Protein AF-A0A931SHL6-F1 (afdb_monomer)

pLDDT: mean 75.77, std 9.36, range [57.31, 90.75]

Secondary structure (DSSP, 8-state):
---TT-EEEE-S-BGGGTB-TT-EEEEEEEEGGGTEEEEEEE-TTS-EEEEEEE-GGGEEE--HHHHHHHHHHTTHHHHHHHHHHHHHHTTS-TTTTT--

Structure (mmCIF, N/CA/C/O backbone):
data_AF-A0A931SHL6-F1
#
_entry.id   AF-A0A931SHL6-F1
#
loop_
_atom_site.group_PDB
_atom_site.id
_atom_site.type_symbol
_atom_site.label_atom_id
_atom_site.label_alt_id
_atom_site.label_comp_id
_atom_site.label_asym_id
_atom_site.label_entity_id
_atom_site.label_seq_id
_atom_site.pdbx_PDB_ins_code
_atom_site.Cartn_x
_atom_site.Cartn_y
_atom_site.Cartn_z
_atom_site.occupancy
_atom_site.B_iso_or_equiv
_atom_site.auth_seq_id
_atom_site.auth_comp_id
_atom_site.auth_asym_id
_atom_site.auth_atom_id
_atom_site.pdbx_PDB_model_num
ATOM 1 N N . MET A 1 1 ? -6.638 0.240 10.080 1.00 73.69 1 MET A N 1
ATOM 2 C CA . MET A 1 1 ? -7.886 0.173 9.296 1.00 73.69 1 MET A CA 1
ATOM 3 C C . MET A 1 1 ? -7.888 1.350 8.351 1.00 73.69 1 MET A C 1
ATOM 5 O O . MET A 1 1 ? -7.882 2.483 8.831 1.00 73.69 1 MET A O 1
ATOM 9 N N . PHE A 1 2 ? -7.820 1.064 7.055 1.00 83.50 2 PHE A N 1
ATOM 10 C CA . PHE A 1 2 ? -7.766 2.089 6.024 1.00 83.50 2 PHE A CA 1
ATOM 11 C C . PHE A 1 2 ? -9.111 2.800 5.851 1.00 83.50 2 PHE A C 1
ATOM 13 O O . PHE A 1 2 ? -10.167 2.239 6.169 1.00 83.50 2 PHE A O 1
ATOM 20 N N . LYS A 1 3 ? -9.076 4.027 5.338 1.00 87.12 3 LYS A N 1
ATOM 21 C CA . LYS A 1 3 ? -10.256 4.853 5.056 1.00 87.12 3 LYS A CA 1
ATOM 22 C C . LYS A 1 3 ? -10.381 5.157 3.567 1.00 87.12 3 LYS A C 1
ATOM 24 O O . LYS A 1 3 ? -9.421 5.065 2.810 1.00 87.12 3 LYS A O 1
ATOM 29 N N . GLU A 1 4 ? -11.581 5.555 3.156 1.00 88.19 4 GLU A N 1
ATOM 30 C CA . GLU A 1 4 ? -11.776 6.156 1.836 1.00 88.19 4 GLU A CA 1
ATOM 31 C C . GLU A 1 4 ? -10.902 7.412 1.701 1.00 88.19 4 GLU A C 1
ATOM 33 O O . GLU A 1 4 ? -10.737 8.177 2.657 1.00 88.19 4 GLU A O 1
ATOM 38 N N . HIS A 1 5 ? -10.357 7.603 0.504 1.00 87.81 5 HIS A N 1
ATOM 39 C CA . HIS A 1 5 ? -9.389 8.629 0.116 1.00 87.81 5 HIS A CA 1
ATOM 40 C C . HIS A 1 5 ? -8.008 8.509 0.777 1.00 87.81 5 HIS A C 1
ATOM 42 O O . HIS A 1 5 ? -7.204 9.439 0.709 1.00 87.81 5 HIS A O 1
ATOM 48 N N . GLU A 1 6 ? -7.707 7.371 1.403 1.00 88.75 6 GLU A N 1
ATOM 49 C CA . GLU A 1 6 ? -6.367 7.081 1.902 1.00 88.75 6 GLU A CA 1
ATOM 50 C C . GLU A 1 6 ? -5.475 6.540 0.777 1.00 88.75 6 GLU A C 1
ATOM 52 O O . GLU A 1 6 ? -5.916 5.766 -0.078 1.00 88.75 6 GLU A O 1
ATOM 57 N N . ARG A 1 7 ? -4.211 6.967 0.778 1.00 87.75 7 ARG 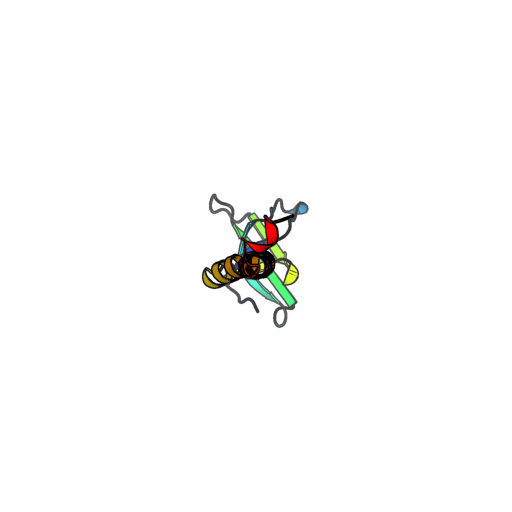A N 1
ATOM 58 C CA . ARG A 1 7 ? -3.207 6.557 -0.205 1.00 87.75 7 ARG A CA 1
ATOM 59 C C . ARG A 1 7 ? -2.521 5.273 0.253 1.00 87.75 7 ARG A C 1
ATOM 61 O O . ARG A 1 7 ? -2.084 5.171 1.400 1.00 87.75 7 ARG A O 1
ATOM 68 N N . VAL A 1 8 ? -2.416 4.311 -0.651 1.00 88.81 8 VAL A N 1
ATOM 69 C CA . VAL A 1 8 ? -1.869 2.979 -0.388 1.00 88.81 8 VAL A CA 1
ATOM 70 C C . VAL A 1 8 ? -0.881 2.568 -1.467 1.00 88.81 8 VAL A C 1
ATOM 72 O O . VAL A 1 8 ? -0.966 3.019 -2.607 1.00 88.81 8 VAL A O 1
ATOM 75 N N . VAL A 1 9 ? 0.040 1.682 -1.098 1.00 87.44 9 VAL A N 1
ATOM 76 C CA . VAL A 1 9 ? 1.002 1.074 -2.025 1.00 87.44 9 VAL A CA 1
ATOM 77 C C . VAL A 1 9 ? 0.663 -0.394 -2.221 1.00 87.44 9 VAL A C 1
ATOM 79 O O . VAL A 1 9 ? 0.338 -1.100 -1.259 1.00 87.44 9 VAL A O 1
ATOM 82 N N . LEU A 1 10 ? 0.756 -0.850 -3.467 1.00 86.06 10 LEU A N 1
ATOM 83 C CA . LEU A 1 10 ? 0.573 -2.246 -3.816 1.00 86.06 10 LEU A CA 1
ATOM 84 C C . LEU A 1 10 ? 1.803 -3.076 -3.427 1.00 86.06 10 LEU A C 1
ATOM 86 O O . LEU A 1 10 ? 2.923 -2.782 -3.842 1.00 86.06 10 LEU A O 1
ATOM 90 N N . LEU A 1 11 ? 1.598 -4.148 -2.661 1.00 84.00 11 LEU A N 1
ATOM 91 C CA . LEU A 1 11 ? 2.688 -5.033 -2.228 1.00 84.00 11 LEU A CA 1
ATOM 92 C C . LEU A 1 11 ? 3.022 -6.153 -3.220 1.00 84.00 11 LEU A C 1
ATOM 94 O O . LEU A 1 11 ? 4.129 -6.689 -3.207 1.00 84.00 11 LEU A O 1
ATOM 98 N N . SER A 1 12 ? 2.059 -6.554 -4.044 1.00 81.31 12 SER A N 1
ATOM 99 C CA . SER A 1 12 ? 2.169 -7.725 -4.912 1.00 81.31 12 SER A CA 1
ATOM 100 C C . SER A 1 12 ? 1.616 -7.419 -6.289 1.00 81.31 12 SER A C 1
ATOM 102 O O . SER A 1 12 ? 0.534 -6.849 -6.389 1.00 81.31 12 SER A O 1
ATOM 104 N N . ALA A 1 13 ? 2.322 -7.857 -7.330 1.00 83.62 13 ALA A N 1
ATOM 105 C CA . ALA A 1 13 ? 1.912 -7.630 -8.707 1.00 83.62 13 ALA A CA 1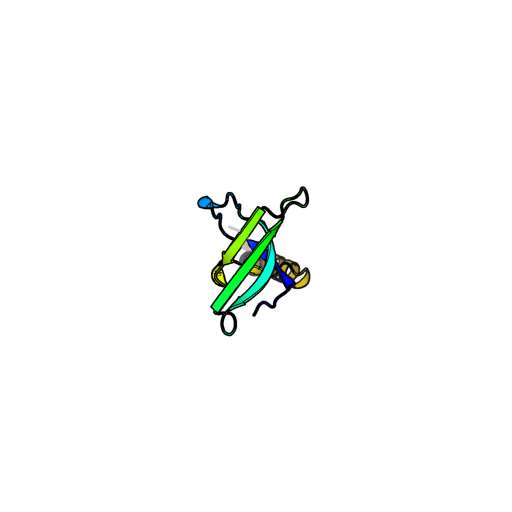
ATOM 106 C C . ALA A 1 13 ? 0.505 -8.182 -8.976 1.00 83.62 13 ALA A C 1
ATOM 108 O O . ALA A 1 13 ? 0.193 -9.312 -8.586 1.00 83.62 13 ALA A O 1
ATOM 109 N N . ILE A 1 14 ? -0.300 -7.426 -9.722 1.00 83.19 14 ILE A N 1
ATOM 110 C CA . ILE A 1 14 ? -1.518 -7.941 -10.350 1.00 83.19 14 ILE A CA 1
ATOM 111 C C . ILE A 1 14 ? -1.297 -7.902 -11.856 1.00 83.19 14 ILE A C 1
ATOM 113 O O . ILE A 1 14 ? -1.616 -6.942 -12.552 1.00 83.19 14 ILE A O 1
ATOM 117 N N . THR A 1 15 ? -0.747 -9.002 -12.370 1.00 80.94 15 THR A N 1
ATOM 118 C CA . THR A 1 15 ? -0.356 -9.134 -13.780 1.00 80.94 15 THR A CA 1
ATOM 119 C C . THR A 1 15 ? -1.532 -8.975 -14.741 1.00 80.94 15 THR A C 1
ATOM 121 O O . THR A 1 15 ? -1.349 -8.452 -15.835 1.00 80.94 15 THR A O 1
ATOM 124 N N . ALA A 1 16 ? -2.740 -9.386 -14.338 1.00 80.25 16 ALA A N 1
ATOM 125 C CA . ALA A 1 16 ? -3.951 -9.236 -15.150 1.00 80.25 16 ALA A CA 1
ATOM 126 C C . ALA A 1 16 ? -4.294 -7.766 -15.451 1.00 80.25 16 ALA A C 1
ATOM 128 O O . ALA A 1 16 ? -4.919 -7.478 -16.467 1.00 80.25 16 ALA A O 1
ATOM 129 N N . GLU A 1 17 ? -3.860 -6.860 -14.577 1.00 77.81 17 GLU A N 1
ATOM 130 C CA . GLU A 1 17 ? -4.134 -5.424 -14.628 1.00 77.81 17 GLU A CA 1
ATOM 131 C C . GLU A 1 17 ? -2.869 -4.605 -14.941 1.00 77.81 17 GLU A C 1
ATOM 133 O O . GLU A 1 17 ? -2.924 -3.385 -15.062 1.00 77.81 17 GLU A O 1
ATOM 138 N N . GLY A 1 18 ? -1.726 -5.280 -15.129 1.00 80.88 18 GLY A N 1
ATOM 139 C CA . GLY A 1 18 ? -0.439 -4.643 -15.409 1.00 80.88 18 GLY A CA 1
ATOM 140 C C . GLY A 1 18 ? 0.131 -3.845 -14.234 1.00 80.88 18 GLY A C 1
ATOM 141 O O . GLY A 1 18 ? 0.948 -2.960 -14.471 1.00 80.88 18 GLY A O 1
ATOM 142 N N . LEU A 1 19 ? -0.308 -4.135 -13.004 1.00 84.19 19 LEU A N 1
ATOM 143 C CA . LEU A 1 19 ? 0.155 -3.460 -11.792 1.00 84.19 19 LEU A CA 1
ATOM 144 C C . LEU A 1 19 ? 1.376 -4.160 -11.196 1.00 84.19 19 LEU A C 1
ATOM 146 O O . LEU A 1 19 ? 1.417 -5.395 -11.089 1.00 84.19 19 LEU A O 1
ATOM 150 N N . GLU A 1 20 ? 2.337 -3.363 -10.748 1.00 84.69 20 GLU A N 1
ATOM 151 C CA . GLU A 1 20 ? 3.604 -3.804 -10.174 1.00 84.69 20 GLU A CA 1
ATOM 152 C C . GLU A 1 20 ? 3.700 -3.454 -8.676 1.00 84.69 20 GLU A C 1
ATOM 154 O O . GLU A 1 20 ? 3.071 -2.504 -8.200 1.00 84.69 20 GLU A O 1
ATOM 159 N N . PRO A 1 21 ? 4.482 -4.210 -7.880 1.00 85.38 21 PRO A N 1
ATOM 160 C CA . PRO A 1 21 ? 4.764 -3.837 -6.500 1.00 85.38 21 PRO A CA 1
ATOM 161 C C . PRO A 1 21 ? 5.395 -2.443 -6.439 1.00 85.38 21 PRO A C 1
ATOM 163 O O . PRO A 1 21 ? 6.375 -2.174 -7.131 1.00 85.38 21 PRO A O 1
ATOM 166 N N . GLY A 1 22 ? 4.867 -1.582 -5.575 1.00 83.88 22 GLY A N 1
ATOM 167 C CA . GLY A 1 22 ? 5.278 -0.181 -5.487 1.00 83.88 22 GLY A CA 1
ATOM 168 C C . GLY A 1 22 ? 4.343 0.796 -6.199 1.00 83.88 22 GLY A C 1
ATOM 169 O O . GLY A 1 22 ? 4.475 1.998 -5.970 1.00 83.88 22 GLY A O 1
ATOM 170 N N . ASP A 1 23 ? 3.375 0.316 -6.988 1.00 84.81 23 ASP A N 1
ATOM 171 C CA . ASP A 1 23 ? 2.345 1.182 -7.563 1.00 84.81 23 ASP A CA 1
ATOM 172 C C . ASP A 1 23 ? 1.500 1.834 -6.462 1.00 84.81 23 ASP A C 1
ATOM 174 O O . ASP A 1 23 ? 1.065 1.190 -5.501 1.00 84.81 23 ASP A O 1
ATOM 178 N N . VAL A 1 24 ? 1.272 3.139 -6.615 1.00 86.88 24 VAL A N 1
ATOM 179 C CA . VAL A 1 24 ? 0.547 3.969 -5.650 1.00 86.88 24 VAL A CA 1
ATOM 180 C C . VAL A 1 24 ? -0.899 4.127 -6.104 1.00 86.88 24 VAL A C 1
ATOM 182 O O . VAL A 1 24 ? -1.177 4.488 -7.250 1.00 86.88 24 VAL A O 1
ATOM 185 N N . GLY A 1 25 ? -1.830 3.889 -5.187 1.00 88.00 25 GLY A N 1
ATOM 186 C CA . GLY A 1 25 ? -3.260 4.030 -5.423 1.00 88.00 25 GLY A CA 1
ATOM 187 C C . GLY A 1 25 ? -3.973 4.779 -4.304 1.00 88.00 25 GLY A C 1
ATOM 188 O O . GLY A 1 25 ? -3.428 4.999 -3.221 1.00 88.00 25 GLY A O 1
ATOM 189 N N . THR A 1 26 ? -5.211 5.178 -4.572 1.00 90.75 26 THR A N 1
ATOM 190 C CA . THR A 1 26 ? -6.112 5.805 -3.597 1.00 90.75 26 THR A CA 1
ATOM 191 C C . THR A 1 26 ? -7.306 4.896 -3.359 1.00 90.75 26 THR A C 1
ATOM 193 O O . THR A 1 26 ? -7.924 4.418 -4.307 1.00 90.75 26 THR A O 1
ATOM 196 N N . ILE A 1 27 ? -7.654 4.647 -2.098 1.00 89.75 27 ILE A N 1
ATOM 197 C CA . ILE A 1 27 ? -8.860 3.885 -1.762 1.00 89.75 27 ILE A CA 1
ATOM 198 C C . ILE A 1 27 ? -10.079 4.731 -2.118 1.00 89.75 27 ILE A C 1
ATOM 200 O O . ILE A 1 27 ? -10.308 5.771 -1.509 1.00 89.75 27 ILE A O 1
ATOM 204 N N . VAL A 1 28 ? -10.887 4.273 -3.065 1.00 90.12 28 VAL A N 1
ATOM 205 C CA . VAL A 1 28 ? -12.132 4.945 -3.463 1.00 90.12 28 VAL A CA 1
ATOM 206 C C . VAL A 1 28 ? -13.345 4.394 -2.723 1.00 90.12 28 VAL A C 1
ATOM 208 O O . VAL A 1 28 ? -14.330 5.108 -2.558 1.00 90.12 28 VAL A O 1
ATOM 211 N N . HIS A 1 29 ? -13.277 3.151 -2.233 1.00 87.94 29 HIS A N 1
ATOM 212 C CA . HIS A 1 29 ? -14.365 2.564 -1.456 1.00 87.94 29 HIS A CA 1
ATOM 213 C C . HIS A 1 29 ? -13.894 1.521 -0.436 1.00 87.94 29 HIS A C 1
ATOM 215 O O . HIS A 1 29 ? -12.989 0.728 -0.707 1.00 87.94 29 HIS A O 1
ATOM 221 N N . VAL A 1 30 ? -14.544 1.480 0.733 1.00 88.38 30 VAL A N 1
ATOM 222 C CA . VAL A 1 30 ? -14.297 0.477 1.785 1.00 88.38 30 VAL A CA 1
ATOM 223 C C . VAL A 1 30 ? -15.530 -0.412 1.971 1.00 88.38 30 VAL A C 1
ATOM 225 O O . VAL A 1 30 ? -16.570 0.020 2.467 1.00 88.38 30 VAL A O 1
ATOM 228 N N . TYR A 1 31 ? -15.405 -1.703 1.666 1.00 83.38 31 TYR A N 1
ATOM 229 C CA . TYR A 1 31 ? -16.475 -2.680 1.867 1.00 83.38 31 TYR A CA 1
ATOM 230 C C . TYR A 1 31 ? -16.507 -3.206 3.310 1.00 83.38 31 TYR A C 1
ATOM 232 O O . TYR A 1 31 ? -15.488 -3.634 3.851 1.00 83.38 31 TYR A O 1
ATOM 240 N N . ARG A 1 32 ? -17.716 -3.268 3.896 1.00 78.56 32 ARG A N 1
ATOM 241 C CA . ARG A 1 32 ? -18.070 -3.982 5.149 1.00 78.56 32 ARG A CA 1
ATOM 242 C C . ARG A 1 32 ? -16.980 -3.951 6.235 1.00 78.56 32 ARG A C 1
ATOM 244 O O . ARG A 1 32 ? -16.283 -4.943 6.440 1.00 78.56 32 ARG A O 1
ATOM 251 N N . ASN A 1 33 ? -16.883 -2.844 6.971 1.00 76.25 33 ASN A N 1
ATOM 252 C CA . ASN A 1 33 ? -15.936 -2.661 8.084 1.00 76.25 33 ASN A CA 1
ATOM 253 C C . ASN A 1 33 ? -14.462 -2.986 7.731 1.00 76.25 33 ASN A C 1
ATOM 255 O O . ASN A 1 33 ? -13.721 -3.424 8.604 1.00 76.25 33 ASN A O 1
ATOM 259 N N . GLY A 1 34 ? -14.033 -2.801 6.476 1.00 77.38 34 GLY A N 1
ATOM 260 C CA . GLY A 1 34 ? -12.637 -3.007 6.060 1.00 77.38 34 GLY A CA 1
ATOM 261 C C . GLY A 1 34 ? -12.300 -4.407 5.532 1.00 77.38 34 GLY A C 1
ATOM 262 O O . GLY A 1 34 ? -11.129 -4.746 5.413 1.00 77.38 34 GLY A O 1
ATOM 263 N N . GLN A 1 35 ? -13.299 -5.230 5.195 1.00 78.56 35 GLN A N 1
ATOM 264 C CA . GLN A 1 35 ? -13.073 -6.575 4.641 1.00 78.56 35 GLN A CA 1
ATOM 265 C C . GLN A 1 35 ? -12.495 -6.564 3.221 1.00 78.56 35 GLN A C 1
ATOM 267 O O . GLN A 1 35 ? -11.838 -7.522 2.817 1.00 78.56 35 GLN A O 1
ATOM 272 N N . ALA A 1 36 ? -12.769 -5.514 2.449 1.00 81.88 36 ALA A N 1
ATOM 273 C CA . ALA A 1 36 ? -12.176 -5.306 1.137 1.00 81.88 36 ALA A CA 1
ATOM 274 C C . ALA A 1 36 ? -12.145 -3.815 0.804 1.00 81.88 36 ALA A C 1
ATOM 276 O O . ALA A 1 36 ? -12.976 -3.046 1.288 1.00 81.88 36 ALA A O 1
ATOM 277 N N . TYR A 1 37 ? -11.226 -3.442 -0.071 1.00 86.31 37 TYR A N 1
ATOM 278 C CA . TYR A 1 37 ? -10.989 -2.071 -0.496 1.00 86.31 37 TYR A CA 1
ATOM 279 C C . TYR A 1 37 ? -11.061 -2.017 -2.012 1.00 86.31 37 TYR A C 1
ATOM 281 O O . TYR A 1 37 ? -10.574 -2.924 -2.679 1.00 86.31 37 TYR A O 1
ATOM 289 N N . GLU A 1 38 ? -11.679 -0.983 -2.553 1.00 86.50 38 GLU A N 1
ATOM 290 C CA . GLU A 1 38 ? -11.581 -0.653 -3.969 1.00 86.50 38 GLU A CA 1
ATOM 291 C C . GLU A 1 38 ? -10.556 0.460 -4.098 1.00 86.50 38 GLU A C 1
ATOM 293 O O . GLU A 1 38 ? -10.670 1.490 -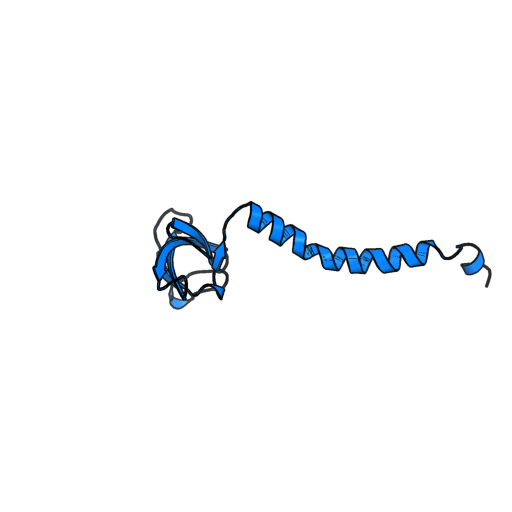3.429 1.00 86.50 38 GLU A O 1
ATOM 298 N N . VAL A 1 39 ? -9.515 0.208 -4.882 1.00 88.38 39 VAL A N 1
ATOM 299 C CA . VAL A 1 39 ? -8.356 1.086 -5.005 1.00 88.38 39 VAL A CA 1
ATOM 300 C C . VAL A 1 39 ? -8.242 1.533 -6.450 1.00 88.38 39 VAL A C 1
ATOM 302 O O . VAL A 1 39 ? -8.212 0.709 -7.362 1.00 88.38 39 VAL A O 1
ATOM 305 N N . GLU A 1 40 ? -8.179 2.843 -6.642 1.00 88.25 40 GLU A N 1
ATOM 306 C CA . GLU A 1 40 ? -7.853 3.464 -7.916 1.00 88.25 40 GLU A CA 1
ATOM 307 C C . GLU A 1 40 ? -6.342 3.651 -8.009 1.00 88.25 40 GLU A C 1
ATOM 309 O O . GLU A 1 40 ? -5.753 4.408 -7.233 1.00 88.25 40 GLU A O 1
ATOM 314 N N . PHE A 1 41 ? -5.713 2.963 -8.959 1.00 85.25 41 PHE A N 1
ATOM 315 C CA . PHE A 1 41 ? -4.294 3.134 -9.254 1.00 85.25 41 PHE A CA 1
ATOM 316 C C . PHE A 1 41 ? -4.107 4.158 -10.369 1.00 85.25 41 PHE A C 1
ATOM 318 O O . PHE A 1 41 ? -4.732 4.073 -11.430 1.00 85.25 41 PHE A O 1
ATOM 325 N N . VAL A 1 42 ? -3.214 5.116 -10.137 1.00 77.81 42 VAL A N 1
ATOM 326 C CA . VAL A 1 42 ? -2.848 6.172 -11.090 1.00 77.81 42 VAL A CA 1
ATOM 327 C C . VAL A 1 42 ? -1.413 5.948 -11.532 1.00 77.81 42 VAL A C 1
ATOM 329 O O . VAL A 1 42 ? -0.541 5.672 -10.711 1.00 77.81 42 VAL A O 1
ATOM 332 N N . SER A 1 43 ? -1.150 6.063 -12.831 1.00 69.50 43 SER A N 1
ATOM 333 C CA . SER A 1 43 ? 0.222 5.974 -13.320 1.00 69.50 43 SER A CA 1
ATOM 334 C C . SER A 1 43 ? 1.010 7.255 -13.067 1.00 69.50 43 SER A C 1
ATOM 336 O O . SER A 1 43 ? 0.451 8.312 -12.780 1.00 69.50 43 SER A O 1
ATOM 338 N N . LEU A 1 44 ? 2.328 7.169 -13.253 1.00 66.62 44 LEU A N 1
ATOM 339 C CA . LEU A 1 44 ? 3.255 8.304 -13.162 1.00 66.62 44 LEU A CA 1
ATOM 340 C C . LEU A 1 44 ? 2.917 9.455 -14.131 1.00 66.62 44 LEU A C 1
ATOM 342 O O . LEU A 1 44 ? 3.329 10.587 -13.895 1.00 66.62 44 LEU A O 1
ATOM 346 N N . ASP A 1 45 ? 2.172 9.176 -15.205 1.00 68.38 45 ASP A N 1
ATOM 347 C CA . ASP A 1 45 ? 1.674 10.162 -16.174 1.00 68.38 45 ASP A CA 1
ATOM 348 C C . ASP A 1 45 ? 0.342 10.827 -15.762 1.00 68.38 45 ASP A C 1
ATOM 350 O O . ASP A 1 45 ? -0.149 11.710 -16.464 1.00 68.38 45 ASP A O 1
ATOM 354 N N . GLY A 1 46 ? -0.228 10.445 -14.614 1.00 61.28 46 GLY A N 1
ATOM 355 C CA . GLY A 1 46 ? -1.479 10.986 -14.083 1.00 61.28 46 GLY A CA 1
ATOM 356 C C . GLY A 1 46 ? -2.747 10.333 -14.639 1.00 61.28 46 GLY A C 1
ATOM 357 O O . GLY A 1 46 ? -3.843 10.769 -14.287 1.00 61.28 46 GLY A O 1
ATOM 358 N N . HIS A 1 47 ? -2.639 9.299 -15.479 1.00 65.38 47 HIS A N 1
ATOM 359 C CA . HIS A 1 47 ? -3.804 8.557 -15.955 1.00 65.38 47 HIS A CA 1
ATOM 360 C C . HIS A 1 47 ? -4.209 7.451 -14.977 1.00 65.38 47 HIS A C 1
ATOM 362 O O . HIS A 1 47 ? -3.380 6.638 -14.559 1.00 65.38 47 HIS A O 1
ATOM 368 N N . THR A 1 48 ? -5.504 7.384 -14.654 1.00 65.94 48 THR A N 1
ATOM 369 C CA . THR A 1 48 ? -6.098 6.245 -13.948 1.00 65.94 48 THR A CA 1
ATOM 370 C C . THR A 1 48 ? -5.897 4.988 -14.781 1.00 65.94 48 THR A C 1
ATOM 372 O O . THR A 1 48 ? -6.337 4.919 -15.931 1.00 65.94 48 THR A O 1
ATOM 375 N N . ARG A 1 49 ? -5.213 3.998 -14.209 1.00 67.94 49 ARG A N 1
ATOM 376 C CA . ARG A 1 49 ? -4.932 2.732 -14.880 1.00 67.94 49 ARG A CA 1
ATOM 377 C C . ARG A 1 49 ? -6.056 1.748 -14.637 1.00 67.94 49 ARG A C 1
ATOM 379 O O . ARG A 1 49 ? -6.658 1.297 -15.607 1.00 67.94 49 ARG A O 1
ATOM 386 N N . VAL A 1 50 ? -6.358 1.443 -13.373 1.00 75.06 50 VAL A N 1
ATOM 387 C CA . VAL A 1 50 ? -7.368 0.434 -13.033 1.00 75.06 50 VAL A CA 1
ATOM 388 C C . VAL A 1 50 ? -8.024 0.702 -11.674 1.00 75.06 50 VAL A C 1
ATOM 390 O O . VAL A 1 50 ? -7.410 1.277 -10.773 1.00 75.06 50 VAL A O 1
ATOM 393 N N . LEU A 1 51 ? -9.287 0.281 -11.551 1.00 72.06 51 LEU A N 1
ATOM 394 C CA . LEU A 1 51 ? -10.008 0.138 -10.289 1.00 72.06 51 LEU A CA 1
ATOM 395 C C . LEU A 1 51 ? -9.949 -1.329 -9.865 1.00 72.06 51 LEU A C 1
ATOM 397 O O . LEU A 1 51 ? -10.571 -2.171 -10.515 1.00 72.06 51 LEU A O 1
ATOM 401 N N . GLN A 1 52 ? -9.238 -1.627 -8.776 1.00 78.50 52 GLN A N 1
ATOM 402 C CA . GLN A 1 52 ? -9.080 -3.000 -8.312 1.00 78.50 52 GLN A CA 1
ATOM 403 C C . GLN A 1 52 ? -9.591 -3.216 -6.894 1.00 78.50 52 GLN A C 1
ATOM 405 O O . GLN A 1 52 ? -9.333 -2.440 -5.972 1.00 78.50 52 GLN A O 1
ATOM 410 N N . ARG A 1 53 ? -10.278 -4.346 -6.700 1.00 78.75 53 ARG A N 1
ATOM 411 C CA . ARG A 1 53 ? -10.656 -4.827 -5.375 1.00 78.75 53 ARG A CA 1
ATOM 412 C C . ARG A 1 53 ? -9.482 -5.545 -4.704 1.00 78.75 53 ARG A C 1
ATOM 414 O O . ARG A 1 53 ? -9.110 -6.644 -5.109 1.00 78.75 53 ARG A O 1
ATOM 421 N N . CYS A 1 54 ? -8.971 -4.961 -3.629 1.00 73.19 54 CYS A N 1
ATOM 422 C CA . CYS A 1 54 ? -7.853 -5.467 -2.841 1.00 73.19 54 CYS A CA 1
ATOM 423 C C . CYS A 1 54 ? -8.293 -5.886 -1.428 1.00 73.19 54 CYS A C 1
ATOM 425 O O . CYS A 1 54 ? -9.219 -5.324 -0.836 1.00 73.19 54 CYS A O 1
ATOM 427 N N . LEU A 1 55 ? -7.613 -6.890 -0.873 1.00 77.12 55 LEU A N 1
ATOM 428 C CA . LEU A 1 55 ? -7.714 -7.268 0.541 1.00 77.12 55 LEU A CA 1
ATOM 429 C C . LEU A 1 55 ? -6.675 -6.487 1.358 1.00 77.12 55 LEU A C 1
ATOM 431 O O . LEU A 1 55 ? -5.637 -6.105 0.821 1.00 77.12 55 LEU A O 1
ATOM 435 N N . GLU A 1 56 ? -6.912 -6.312 2.663 1.00 67.31 56 GLU A N 1
ATOM 436 C CA . GLU A 1 56 ? -6.005 -5.563 3.558 1.00 67.31 56 GLU A CA 1
ATOM 437 C C . GLU A 1 56 ? -4.558 -6.080 3.513 1.00 67.31 56 GLU A C 1
ATOM 439 O O . GLU A 1 56 ? -3.619 -5.297 3.527 1.00 67.31 56 GLU A O 1
ATOM 444 N N . ALA A 1 57 ? -4.372 -7.397 3.379 1.00 67.62 57 ALA A N 1
ATOM 445 C CA . ALA A 1 57 ? -3.052 -8.028 3.353 1.00 67.62 57 ALA A CA 1
ATOM 446 C C . ALA A 1 57 ? -2.176 -7.634 2.144 1.00 67.62 57 ALA A C 1
ATOM 448 O O . ALA A 1 57 ? -0.975 -7.888 2.168 1.00 67.62 57 ALA A O 1
ATOM 449 N N . GLY A 1 58 ? -2.759 -7.053 1.089 1.00 68.44 58 GLY A N 1
ATOM 450 C CA . GLY A 1 58 ? -2.040 -6.629 -0.118 1.00 68.44 58 GLY A CA 1
ATOM 451 C C . GLY A 1 58 ? -1.701 -5.137 -0.171 1.00 68.44 58 GLY A C 1
ATOM 452 O O . GLY A 1 58 ? -1.094 -4.704 -1.150 1.00 68.44 58 GLY A O 1
ATOM 453 N N . LEU A 1 59 ? -2.100 -4.358 0.841 1.00 68.00 59 LEU A N 1
ATOM 454 C CA . LEU A 1 59 ? -1.966 -2.901 0.870 1.00 68.00 59 LEU A CA 1
ATOM 455 C C . LEU A 1 59 ? -1.168 -2.453 2.095 1.00 68.00 59 LEU A C 1
ATOM 457 O O . LEU A 1 59 ? -1.374 -2.954 3.200 1.00 68.00 59 LEU A O 1
ATOM 461 N N . THR A 1 60 ? -0.314 -1.448 1.923 1.00 75.69 60 THR A N 1
ATOM 462 C CA . THR A 1 60 ? 0.308 -0.726 3.047 1.00 75.69 60 THR A CA 1
ATOM 463 C C . THR A 1 60 ? -0.053 0.753 3.022 1.00 75.69 60 THR A C 1
ATOM 465 O O . THR A 1 60 ? -0.121 1.319 1.927 1.00 75.69 60 THR A O 1
ATOM 468 N N . PRO A 1 61 ? -0.243 1.400 4.193 1.00 75.06 61 PRO A N 1
ATOM 469 C CA . PRO A 1 61 ? -0.469 2.842 4.253 1.00 75.06 61 PRO A CA 1
ATOM 470 C C . PRO A 1 61 ? 0.748 3.595 3.721 1.00 75.06 61 PRO A C 1
ATOM 472 O O . PRO A 1 61 ? 1.866 3.360 4.181 1.00 75.06 61 PRO A O 1
ATOM 475 N N . ASP A 1 62 ? 0.530 4.523 2.791 1.00 75.44 62 ASP A N 1
ATOM 476 C CA . ASP A 1 62 ? 1.581 5.378 2.228 1.00 75.44 62 ASP A CA 1
ATOM 477 C C . ASP A 1 62 ? 1.725 6.679 3.048 1.00 75.44 62 ASP A C 1
ATOM 479 O O . ASP A 1 62 ? 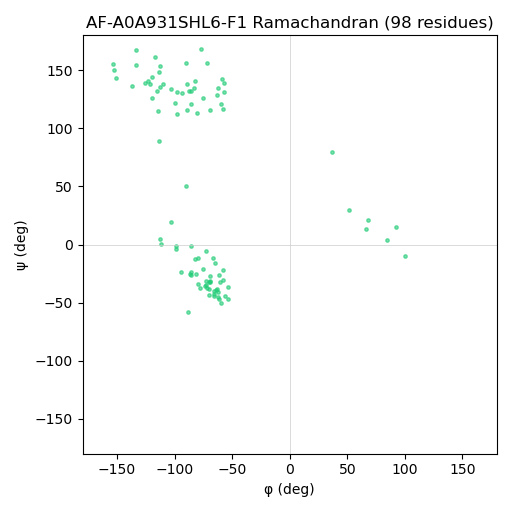1.644 7.798 2.531 1.00 75.44 62 ASP A O 1
ATOM 483 N N . ASP A 1 63 ? 1.849 6.534 4.372 1.00 76.38 63 ASP A N 1
ATOM 484 C CA . ASP A 1 63 ? 2.008 7.642 5.320 1.00 76.38 63 ASP A CA 1
ATOM 485 C C . ASP A 1 63 ? 3.475 7.764 5.787 1.00 76.38 63 ASP A C 1
ATOM 487 O O . ASP A 1 63 ? 4.090 6.755 6.159 1.00 76.38 63 ASP A O 1
ATOM 491 N N . PRO A 1 64 ? 4.059 8.980 5.820 1.00 70.69 64 PRO A N 1
ATOM 492 C CA . PRO A 1 64 ? 5.467 9.191 6.163 1.00 70.69 64 PRO A CA 1
ATOM 493 C C . PRO A 1 64 ? 5.873 8.664 7.546 1.00 70.69 64 PRO A C 1
ATOM 495 O O . PRO A 1 64 ? 7.015 8.231 7.709 1.00 70.69 64 PRO A O 1
ATOM 498 N N . LEU A 1 65 ? 4.976 8.648 8.539 1.00 79.19 65 LEU A N 1
ATOM 499 C CA . LEU A 1 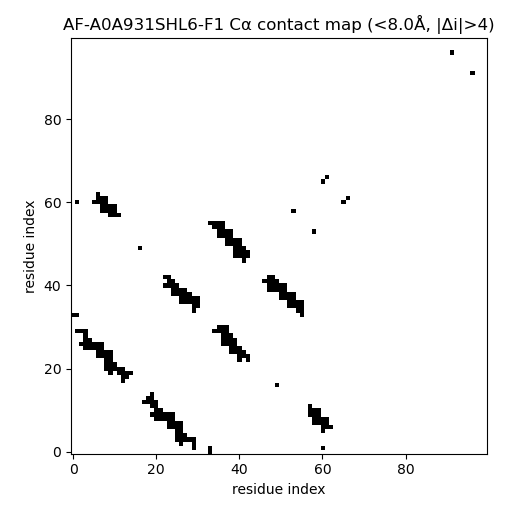65 ? 5.284 8.083 9.859 1.00 79.19 65 LEU A CA 1
ATOM 500 C C . LEU A 1 65 ? 5.341 6.554 9.815 1.00 79.19 65 LEU A C 1
ATOM 5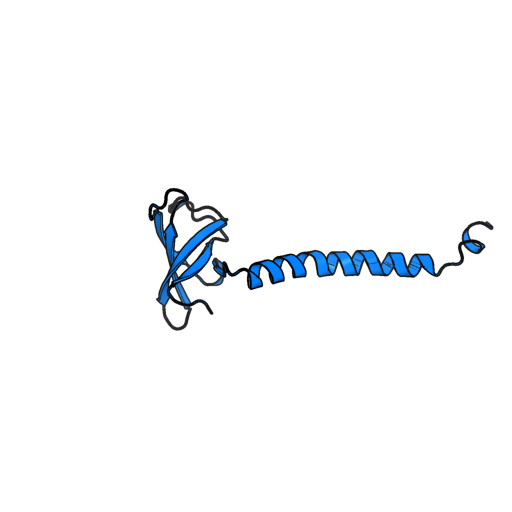02 O O . LEU A 1 65 ? 6.178 5.949 10.485 1.00 79.19 65 LEU A O 1
ATOM 506 N N . THR A 1 66 ? 4.496 5.931 8.994 1.00 78.56 66 THR A N 1
ATOM 507 C CA . THR A 1 66 ? 4.487 4.473 8.800 1.00 78.56 66 THR A CA 1
ATOM 508 C C . THR A 1 66 ? 5.729 4.020 8.040 1.00 78.56 66 THR A C 1
ATOM 510 O O . THR A 1 66 ? 6.350 3.019 8.411 1.00 78.56 66 THR A O 1
ATOM 513 N N . ILE A 1 67 ? 6.163 4.802 7.047 1.00 77.12 67 ILE A N 1
ATOM 514 C CA . ILE A 1 67 ? 7.436 4.589 6.350 1.00 77.12 67 ILE A CA 1
ATOM 515 C C . ILE A 1 67 ? 8.601 4.675 7.345 1.00 77.12 67 ILE A C 1
ATOM 517 O O . ILE A 1 67 ? 9.416 3.754 7.415 1.00 77.12 67 ILE A O 1
ATOM 521 N N . LEU A 1 68 ? 8.658 5.730 8.166 1.00 81.06 68 LEU A N 1
ATOM 522 C CA . LEU A 1 68 ? 9.747 5.931 9.128 1.00 81.06 68 LEU A CA 1
ATOM 523 C C . LEU A 1 68 ? 9.814 4.805 10.175 1.00 81.06 68 LEU A C 1
ATOM 525 O O . LEU A 1 68 ? 10.899 4.319 10.497 1.00 81.06 68 LEU A O 1
ATOM 529 N N . ALA A 1 69 ? 8.659 4.349 10.668 1.00 79.19 69 ALA A N 1
ATOM 530 C CA . ALA A 1 69 ? 8.568 3.240 11.614 1.00 79.19 69 ALA A CA 1
ATOM 531 C C . ALA A 1 69 ? 9.030 1.907 10.997 1.00 79.19 69 ALA A C 1
ATOM 533 O O . ALA A 1 69 ? 9.802 1.175 11.618 1.00 79.19 69 ALA A O 1
ATOM 534 N N . SER A 1 70 ? 8.609 1.619 9.763 1.00 73.38 70 SER A N 1
ATOM 535 C CA . SER A 1 70 ? 8.998 0.413 9.017 1.00 73.38 70 SER A CA 1
ATOM 536 C C . SER A 1 70 ? 10.509 0.355 8.779 1.00 73.38 70 SER A C 1
ATOM 538 O O . SER A 1 70 ? 11.154 -0.657 9.060 1.00 73.38 70 SER A O 1
ATOM 540 N N . VAL A 1 71 ? 11.089 1.475 8.333 1.00 81.56 71 VAL A N 1
ATOM 541 C CA . VAL A 1 71 ? 12.536 1.620 8.116 1.00 81.56 71 VAL A CA 1
ATOM 542 C C . VAL A 1 71 ? 13.313 1.483 9.427 1.00 81.56 71 VAL A C 1
ATOM 544 O O . VAL A 1 71 ? 14.375 0.870 9.433 1.00 81.56 71 VAL A O 1
ATOM 547 N N . GLY A 1 72 ? 12.793 2.005 10.543 1.00 79.88 72 GLY A N 1
ATOM 548 C CA . GLY A 1 72 ? 13.430 1.901 11.860 1.00 79.88 72 GLY A CA 1
ATOM 549 C C . GLY A 1 72 ? 13.362 0.505 12.496 1.00 79.88 72 GLY A C 1
ATOM 550 O O . GLY A 1 72 ? 14.290 0.110 13.203 1.00 79.88 72 GLY A O 1
ATOM 551 N N . ALA A 1 73 ? 12.304 -0.266 12.233 1.00 78.94 73 ALA A N 1
ATOM 552 C CA . ALA A 1 73 ? 12.140 -1.617 12.774 1.00 78.94 73 ALA A CA 1
ATOM 553 C C . ALA A 1 73 ? 13.058 -2.653 12.097 1.00 78.94 73 ALA A C 1
ATOM 555 O O . ALA A 1 73 ? 13.571 -3.553 12.762 1.00 78.94 73 ALA A O 1
ATOM 556 N N . LEU A 1 74 ? 13.304 -2.510 10.792 1.00 75.62 74 LEU A N 1
ATOM 557 C CA . LEU A 1 74 ? 14.121 -3.430 9.988 1.00 75.62 74 LEU A CA 1
ATOM 558 C C . LEU A 1 74 ? 15.563 -3.647 10.511 1.00 75.62 74 LEU A C 1
ATOM 560 O O . LEU A 1 74 ? 15.997 -4.799 10.579 1.00 75.62 74 LEU A O 1
ATOM 564 N N . PRO A 1 75 ? 16.319 -2.611 10.930 1.00 77.19 75 PRO A N 1
ATOM 565 C CA . PRO A 1 75 ? 17.666 -2.787 11.473 1.00 77.19 75 PRO A CA 1
ATOM 566 C C . PRO A 1 75 ? 17.699 -3.179 12.961 1.00 77.19 75 PRO A C 1
ATOM 568 O O . PRO A 1 75 ? 18.754 -3.587 13.446 1.00 77.19 75 PRO A O 1
ATOM 571 N N . ALA A 1 76 ? 16.589 -3.093 13.704 1.00 74.19 76 ALA A N 1
ATOM 572 C CA . ALA A 1 76 ? 16.561 -3.368 15.145 1.00 74.19 76 ALA A CA 1
ATOM 573 C C . ALA A 1 76 ? 17.136 -4.751 15.549 1.00 74.19 76 ALA A C 1
ATOM 575 O O . ALA A 1 76 ? 17.984 -4.792 16.449 1.00 74.19 76 ALA A O 1
ATOM 576 N N . PRO A 1 77 ? 16.782 -5.882 14.895 1.00 69.00 77 PRO A N 1
ATOM 577 C CA . PRO A 1 77 ? 17.394 -7.173 15.218 1.00 69.00 77 PRO A CA 1
ATOM 578 C C . PRO A 1 77 ? 18.872 -7.257 14.803 1.00 69.00 77 PRO A C 1
ATOM 580 O O . PRO A 1 77 ? 19.661 -7.901 15.497 1.00 69.00 77 PRO A O 1
ATOM 583 N N . ALA A 1 78 ? 19.276 -6.575 13.724 1.00 72.88 7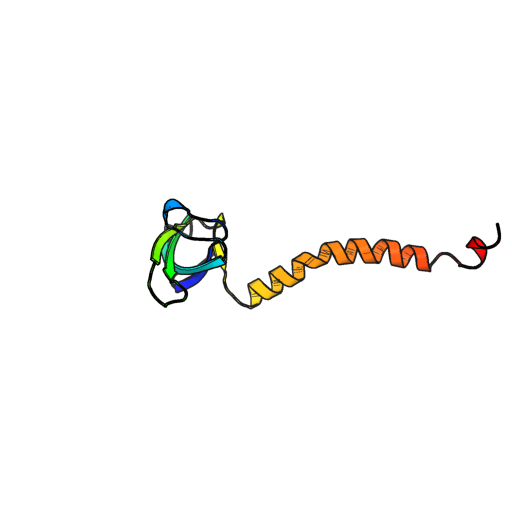8 ALA A N 1
ATOM 584 C CA . ALA A 1 78 ? 20.669 -6.537 13.275 1.00 72.88 78 ALA A CA 1
ATOM 585 C C . ALA A 1 78 ? 21.576 -5.808 14.286 1.00 72.88 78 ALA A C 1
ATOM 587 O O . ALA A 1 78 ? 22.671 -6.283 14.592 1.00 72.88 78 ALA A O 1
ATOM 588 N N . PHE A 1 79 ? 21.096 -4.710 14.881 1.00 71.19 79 PHE A N 1
ATOM 589 C CA . PHE A 1 79 ? 21.806 -4.015 15.960 1.00 71.19 79 PHE A CA 1
ATOM 590 C C . PHE A 1 79 ? 21.918 -4.865 17.230 1.00 71.19 79 PHE A C 1
ATOM 592 O O . PHE A 1 79 ? 22.993 -4.931 17.825 1.00 71.19 79 PHE A O 1
ATOM 599 N N . ALA A 1 80 ? 20.851 -5.561 17.629 1.00 70.25 80 ALA A N 1
ATOM 600 C CA . ALA A 1 80 ? 20.890 -6.429 18.804 1.00 70.25 80 ALA A CA 1
ATOM 601 C C . ALA A 1 80 ? 21.896 -7.584 18.631 1.00 70.25 80 ALA A C 1
ATOM 603 O O . ALA A 1 80 ? 22.709 -7.837 19.520 1.00 70.25 80 ALA A O 1
ATOM 604 N N . ALA A 1 81 ? 21.898 -8.245 17.469 1.00 67.94 81 ALA A N 1
ATOM 605 C CA . ALA A 1 81 ? 22.800 -9.361 17.189 1.00 67.94 81 ALA A CA 1
ATOM 606 C C . ALA A 1 81 ? 24.272 -8.935 17.028 1.00 67.94 81 ALA A C 1
ATOM 608 O O . ALA A 1 81 ? 25.161 -9.691 17.410 1.00 67.94 81 ALA A O 1
ATOM 609 N N . GLY A 1 82 ? 24.545 -7.734 16.507 1.00 67.06 82 GLY A N 1
ATOM 610 C CA . GLY A 1 82 ? 25.911 -7.220 16.347 1.00 67.06 82 GLY A CA 1
ATOM 611 C C . GLY A 1 82 ? 26.527 -6.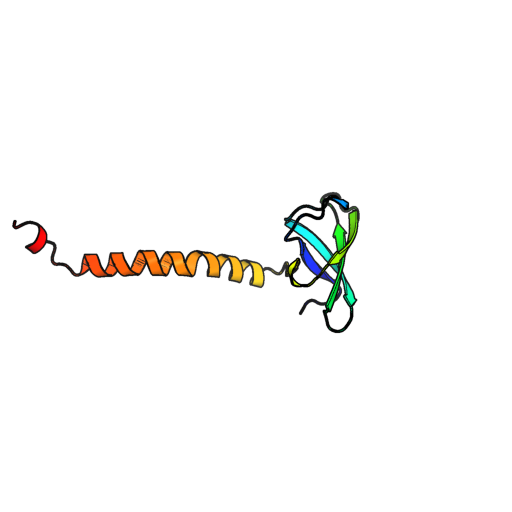652 17.631 1.00 67.06 82 GLY A C 1
ATOM 612 O O . GLY A 1 82 ? 27.729 -6.789 17.857 1.00 67.06 82 GLY A O 1
ATOM 613 N N . PHE A 1 83 ? 25.723 -6.040 18.506 1.00 64.56 83 PHE A N 1
ATOM 614 C CA . PHE A 1 83 ? 26.234 -5.330 19.686 1.00 64.56 83 PHE A CA 1
ATOM 615 C C . PHE A 1 83 ? 26.457 -6.248 20.906 1.00 64.56 83 PHE A C 1
ATOM 617 O O . PHE A 1 83 ? 27.327 -5.988 21.744 1.00 64.56 83 PHE A O 1
ATOM 624 N N . ILE A 1 84 ? 25.721 -7.362 21.004 1.00 63.09 84 ILE A N 1
ATOM 625 C CA . ILE A 1 84 ? 25.830 -8.307 22.131 1.00 63.09 84 ILE A CA 1
ATOM 626 C C . ILE A 1 84 ? 27.163 -9.098 22.137 1.00 63.09 84 ILE A C 1
ATOM 628 O O . ILE A 1 84 ? 27.769 -9.205 23.206 1.00 63.09 84 ILE A O 1
ATOM 632 N N . PRO A 1 85 ? 27.690 -9.624 21.010 1.00 57.34 85 PRO A N 1
ATOM 633 C CA . PRO A 1 85 ? 28.998 -10.286 20.994 1.00 57.34 85 PRO A CA 1
ATOM 634 C C . PRO A 1 85 ? 30.155 -9.290 21.155 1.00 57.34 85 PRO A C 1
ATOM 636 O O . PRO A 1 85 ? 31.119 -9.575 21.867 1.00 57.34 85 PRO A O 1
ATOM 639 N N . ALA A 1 86 ? 30.040 -8.099 20.553 1.00 59.81 86 ALA A N 1
ATOM 640 C CA . ALA A 1 86 ? 31.080 -7.069 20.584 1.00 59.81 86 ALA A CA 1
ATOM 641 C C . ALA A 1 86 ? 31.344 -6.538 22.005 1.00 59.81 86 ALA A C 1
ATOM 643 O O . ALA A 1 86 ? 32.494 -6.360 22.402 1.00 59.81 86 ALA A O 1
ATOM 644 N N . THR A 1 87 ? 30.291 -6.368 22.810 1.00 61.62 87 THR A N 1
ATOM 645 C CA . THR A 1 87 ? 30.414 -5.929 24.214 1.00 61.62 87 THR A CA 1
ATOM 646 C C . THR A 1 87 ? 30.907 -7.026 25.162 1.00 61.62 87 THR A C 1
ATOM 648 O O . THR A 1 87 ? 31.428 -6.722 26.237 1.00 61.62 87 THR A O 1
ATOM 651 N N . ARG A 1 88 ? 30.775 -8.307 24.786 1.00 60.00 88 ARG A N 1
ATOM 652 C CA . ARG A 1 88 ? 31.353 -9.428 25.546 1.00 60.00 88 ARG A CA 1
ATOM 653 C C . ARG A 1 88 ? 32.851 -9.592 25.297 1.00 60.00 88 ARG A C 1
ATOM 655 O O . ARG A 1 88 ? 33.569 -9.891 26.246 1.00 60.00 88 ARG A O 1
ATOM 662 N N . ALA A 1 89 ? 33.324 -9.368 24.072 1.00 60.31 89 ALA A N 1
ATOM 663 C CA . ALA A 1 89 ? 34.747 -9.477 23.739 1.00 60.31 89 ALA A CA 1
ATOM 664 C C . ALA A 1 89 ? 35.595 -8.363 24.381 1.00 60.31 89 ALA A C 1
ATOM 666 O O . ALA A 1 89 ? 36.720 -8.614 24.797 1.00 60.31 89 ALA A O 1
ATOM 667 N N . SER A 1 90 ? 35.041 -7.158 24.552 1.00 61.22 90 SER A N 1
ATOM 668 C CA . SER A 1 90 ? 35.750 -6.025 25.167 1.00 61.22 90 SER A CA 1
ATOM 669 C C . SER A 1 90 ? 35.958 -6.138 26.686 1.00 61.22 90 SER A C 1
ATOM 671 O O . SER A 1 90 ? 36.576 -5.256 27.271 1.00 61.22 90 SER A O 1
ATOM 673 N N . ARG A 1 91 ? 35.404 -7.170 27.345 1.00 61.75 91 ARG A N 1
ATOM 674 C CA . ARG A 1 91 ? 35.589 -7.434 28.788 1.00 61.75 91 ARG A CA 1
ATOM 675 C C . ARG A 1 91 ? 36.643 -8.501 29.088 1.00 61.75 91 ARG A C 1
ATOM 677 O O . ARG A 1 91 ? 36.895 -8.764 30.259 1.00 61.75 91 ARG A O 1
ATOM 684 N N . ILE A 1 92 ? 37.215 -9.136 28.066 1.00 62.53 92 ILE A N 1
ATOM 685 C CA . ILE A 1 92 ? 38.324 -10.077 28.233 1.00 62.53 92 ILE A CA 1
ATOM 686 C C . ILE A 1 92 ? 39.605 -9.248 28.245 1.00 62.53 92 ILE A C 1
ATOM 688 O O . ILE A 1 92 ? 39.871 -8.530 27.282 1.00 62.53 92 ILE A O 1
ATOM 692 N N . ASP A 1 93 ? 40.373 -9.322 29.333 1.00 63.44 93 ASP A N 1
ATOM 693 C CA . ASP A 1 93 ? 41.639 -8.601 29.445 1.00 63.44 93 ASP A CA 1
ATOM 694 C C . ASP A 1 93 ? 42.575 -9.010 28.292 1.00 63.44 93 ASP A C 1
ATOM 696 O O . ASP A 1 93 ? 42.981 -10.176 28.213 1.00 63.44 93 ASP A O 1
ATOM 700 N N . PRO A 1 94 ? 42.959 -8.077 27.398 1.00 63.16 94 PRO A N 1
ATOM 701 C CA . PRO A 1 94 ? 43.729 -8.400 26.195 1.00 63.16 94 PRO A CA 1
ATOM 702 C C . PRO A 1 94 ? 45.144 -8.903 26.510 1.00 63.16 94 PRO A C 1
ATOM 704 O O . PRO A 1 94 ? 45.821 -9.427 25.632 1.00 63.16 94 PRO A O 1
ATOM 707 N N . ILE A 1 95 ? 45.587 -8.770 27.764 1.00 61.84 95 ILE A N 1
ATOM 708 C CA . ILE A 1 95 ? 46.912 -9.188 28.222 1.00 61.84 95 ILE A CA 1
ATOM 709 C C . ILE A 1 95 ? 46.964 -10.669 28.624 1.00 61.84 95 ILE A C 1
ATOM 711 O O . ILE A 1 95 ? 48.028 -11.269 28.549 1.00 61.84 95 ILE A O 1
ATOM 715 N N . VAL A 1 96 ? 45.821 -11.268 28.991 1.00 65.12 96 VAL A N 1
ATOM 716 C CA . VAL A 1 96 ? 45.708 -12.706 29.309 1.00 65.12 96 VAL A CA 1
ATOM 717 C C . VAL A 1 96 ? 45.588 -13.543 28.030 1.00 65.12 96 VAL A C 1
ATOM 719 O O . VAL A 1 96 ? 45.971 -14.705 28.007 1.00 65.12 96 VAL A O 1
ATOM 722 N N . ALA A 1 97 ? 45.091 -12.949 26.941 1.00 62.56 97 ALA A N 1
ATOM 723 C CA . ALA A 1 97 ? 44.911 -13.629 25.659 1.00 62.56 97 ALA A CA 1
ATOM 724 C C . ALA A 1 97 ? 46.197 -13.754 24.816 1.00 62.56 97 ALA A C 1
ATOM 726 O O . ALA A 1 97 ? 46.187 -14.466 23.818 1.00 62.56 97 ALA A O 1
ATOM 727 N N . LEU A 1 98 ? 47.277 -13.048 25.177 1.00 63.44 98 LEU A N 1
ATOM 728 C CA . LEU A 1 98 ? 48.530 -12.997 24.408 1.00 63.44 98 LEU A CA 1
ATOM 729 C C . LEU A 1 98 ? 49.717 -13.674 25.117 1.00 63.44 98 LEU A C 1
ATOM 731 O O . LEU A 1 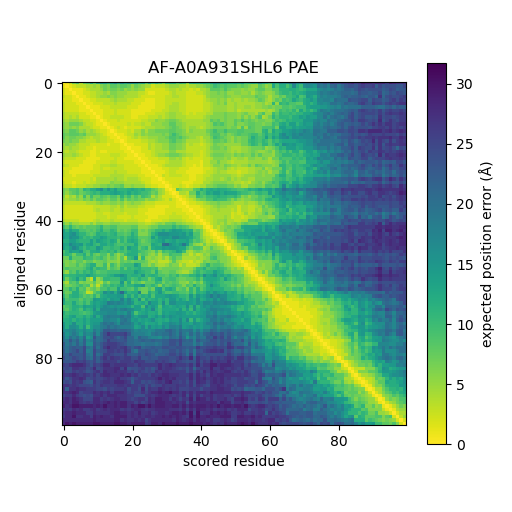98 ? 50.850 -13.555 24.657 1.00 63.44 98 LEU A O 1
ATOM 735 N N . SER A 1 99 ? 49.474 -14.302 26.268 1.00 64.62 99 SER A N 1
ATOM 736 C CA . SER A 1 99 ? 50.503 -14.906 27.120 1.00 64.62 99 SER A CA 1
ATOM 737 C C . SER A 1 99 ? 50.579 -16.437 27.020 1.00 64.62 99 SER A C 1
ATOM 739 O O . SER A 1 99 ? 51.121 -17.052 27.936 1.00 64.62 99 SER A O 1
ATOM 741 N N . ASP A 1 100 ? 50.041 -17.031 25.950 1.00 57.31 100 ASP A N 1
ATOM 742 C CA . ASP A 1 100 ? 50.155 -18.462 25.608 1.00 57.31 100 ASP A CA 1
ATOM 743 C C . ASP A 1 100 ? 50.821 -18.616 24.227 1.00 57.31 100 ASP A C 1
ATOM 745 O O . ASP A 1 100 ? 50.419 -17.870 23.299 1.00 57.31 100 ASP A O 1
#

Foldseek 3Di:
DDDAQFKKFFCDDDVVQPRDGGFIWGFHDAPDVQQWTFTFTADPVRDTRDTDIGGPVGIDGPDPVSVVVVVVVVCVVVCVVVVVVVVVVVPPDVVVVPPD

Solvent-accessible surface area (backbone atoms only — not comparable to full-atom values): 5931 Å² total; per-residue (Å²): 134,87,54,64,75,38,50,30,30,33,67,58,62,41,73,95,77,73,43,49,58,70,44,48,26,33,23,74,37,67,41,78,97,59,67,30,34,33,29,41,30,46,45,100,86,71,47,76,72,50,79,44,82,40,48,62,93,47,51,44,74,70,42,74,69,55,51,53,49,54,63,58,54,67,51,51,63,57,52,56,65,57,49,58,58,56,62,56,58,75,71,55,62,73,72,72,75,67,73,119

Mean predicted aligned error: 13.76 Å

Nearest PDB structures (foldseek):
  8q87-assembly1_BT  TM=6.221E-01  e=9.262E-02  Gallus gallus
  7cpv-assembly1_LT  TM=6.446E-01  e=2.131E-01  Mus musculus
  5in1-assembly1_B  TM=6.043E-01  e=1.680E-01  Oryza sativa
  7uqb-assembly1_T  TM=5.346E-01  e=1.107E-01  Saccharomyces cerevisiae BY4741
  8ir3-assembly1_c  TM=5.115E-01  e=1.892E-01  Homo sapiens

Sequence (100 aa):
MFKEHERVVLLSAITAEGLEPGDVGTIVHVYRNGQAYEVEFVSLDGHTRVLQRCLEAGLTPDDPLTILASVGALPAPAFAAGFIPATRASRIDPIVALSD

Radius of gyration: 22.94 Å; Cα contacts (8 Å, |Δi|>4): 135; chains: 1; bounding box: 69×29×46 Å